Protein AF-A0A7S3I1N8-F1 (afdb_monomer)

Organism: NCBI:txid182087

Sequence (162 aa):
MFWCQPSSWQFSMLEAPKMQLAPILEQFQTMFTGESERQIVDRQGYSDQLRLREGSFDASVLPANGVTELERLSYVIYQIERQCQIVPVGSWRKNTLGYVQPNEAFRGLRRNQLCSLDSYMHLRPCEQKDKIDLCAREEDVFCHDFLDNAALQKPEQAWTVQ

Mean predicted aligned error: 5.35 Å

Structure (mmCIF, N/CA/C/O backbone):
data_AF-A0A7S3I1N8-F1
#
_entry.id   AF-A0A7S3I1N8-F1
#
loop_
_atom_site.group_PDB
_atom_site.id
_atom_site.type_symbol
_atom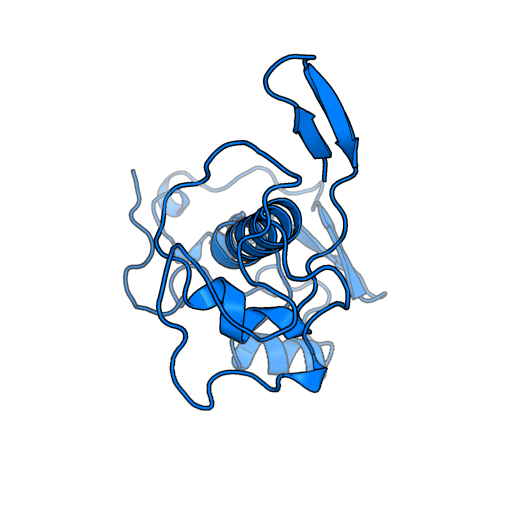_site.label_atom_id
_atom_site.label_alt_id
_atom_site.label_comp_id
_atom_site.label_asym_id
_atom_site.label_entity_id
_atom_site.label_seq_id
_atom_site.pdbx_PDB_ins_code
_atom_site.Cartn_x
_atom_site.Cartn_y
_atom_site.Cartn_z
_atom_site.occupancy
_atom_site.B_iso_or_equiv
_atom_site.auth_seq_id
_atom_site.auth_comp_id
_atom_site.auth_asym_id
_atom_site.auth_atom_id
_atom_site.pdbx_PDB_model_num
ATOM 1 N N . MET A 1 1 ? 5.787 9.242 8.412 1.00 79.38 1 MET A N 1
ATOM 2 C CA . MET A 1 1 ? 4.467 9.696 7.926 1.00 79.38 1 MET A CA 1
ATOM 3 C C . MET A 1 1 ? 3.805 10.546 9.004 1.00 79.38 1 MET A C 1
ATOM 5 O O . MET A 1 1 ? 4.144 10.370 10.169 1.00 79.38 1 MET A O 1
ATOM 9 N N . PHE A 1 2 ? 2.925 11.480 8.642 1.00 87.88 2 PHE A N 1
ATOM 10 C CA . PHE A 1 2 ? 2.237 12.363 9.590 1.00 87.88 2 PHE A CA 1
ATOM 11 C C . PHE A 1 2 ? 0.726 12.202 9.464 1.00 87.88 2 PHE A C 1
ATOM 13 O O . PHE A 1 2 ? 0.228 11.878 8.388 1.00 87.88 2 PHE A O 1
ATOM 20 N N . TRP A 1 3 ? 0.014 12.467 10.550 1.00 89.69 3 TRP A N 1
ATOM 21 C CA . TRP A 1 3 ? -1.434 12.632 10.558 1.00 89.69 3 TRP A CA 1
ATOM 22 C C . TRP A 1 3 ? -1.784 13.984 11.184 1.00 89.69 3 TRP A C 1
ATOM 24 O O . TRP A 1 3 ? -0.939 14.627 11.815 1.00 89.69 3 TRP A O 1
ATOM 34 N N . CYS A 1 4 ? -3.008 14.447 10.956 1.00 89.38 4 CYS A N 1
ATOM 35 C CA . CYS A 1 4 ? -3.451 15.778 11.347 1.00 89.38 4 CYS A CA 1
ATOM 36 C C . CYS A 1 4 ? -4.770 15.690 12.113 1.00 89.38 4 CYS A C 1
ATOM 38 O O . CYS A 1 4 ? -5.669 14.948 11.717 1.00 89.38 4 CYS A O 1
ATOM 40 N N . GLN A 1 5 ? -4.885 16.457 13.194 1.00 86.25 5 GLN A N 1
ATOM 41 C CA . GLN A 1 5 ? -6.142 16.603 13.918 1.00 86.25 5 GLN A CA 1
ATOM 42 C C . GLN A 1 5 ? -7.094 17.548 13.160 1.00 86.25 5 GLN A C 1
ATOM 44 O O . GLN A 1 5 ? -6.694 18.675 12.850 1.00 86.25 5 GLN A O 1
ATOM 49 N N . PRO A 1 6 ? -8.361 17.155 12.910 1.00 82.81 6 PRO A N 1
ATOM 50 C CA . PRO A 1 6 ? -9.281 17.937 12.077 1.00 82.81 6 PRO A CA 1
ATOM 51 C C . PRO A 1 6 ? -9.572 19.352 12.598 1.00 82.81 6 PRO A C 1
ATOM 53 O O . PRO A 1 6 ? -9.823 20.262 11.815 1.00 82.81 6 PRO A O 1
ATOM 56 N N . SER A 1 7 ? -9.569 19.541 13.919 1.00 82.88 7 SER A N 1
ATOM 57 C CA . SER A 1 7 ? -9.967 20.795 14.567 1.00 82.88 7 SER A CA 1
ATOM 58 C C . SER A 1 7 ? -8.809 21.771 14.777 1.00 82.88 7 SER A C 1
ATOM 60 O O . SER A 1 7 ? -8.996 22.980 14.660 1.00 82.88 7 SER A O 1
ATOM 62 N N . SER A 1 8 ? -7.618 21.264 15.095 1.00 85.81 8 SER A N 1
ATOM 63 C CA . SER A 1 8 ? -6.457 22.076 15.474 1.00 85.81 8 SER A CA 1
ATOM 64 C C . SER A 1 8 ? -5.453 22.268 14.338 1.00 85.81 8 SER A C 1
ATOM 66 O O . SER A 1 8 ? -4.567 23.111 14.459 1.00 85.81 8 SER A O 1
ATOM 68 N N . TRP A 1 9 ? -5.558 21.482 13.257 1.00 85.94 9 TRP A N 1
ATOM 69 C CA . TRP A 1 9 ? -4.534 21.369 12.210 1.00 85.94 9 TRP A CA 1
ATOM 70 C C . TRP A 1 9 ? -3.149 21.002 12.757 1.00 85.94 9 TRP A C 1
ATOM 72 O O . TRP A 1 9 ? -2.121 21.230 12.116 1.00 85.94 9 TRP A O 1
ATOM 82 N N . GLN A 1 10 ? -3.105 20.429 13.960 1.00 89.94 10 GLN A N 1
ATOM 83 C CA . GLN A 1 10 ? -1.867 20.004 14.576 1.00 89.94 10 GLN A CA 1
ATOM 84 C C . GLN A 1 10 ? -1.410 18.703 13.927 1.00 89.94 10 GLN A C 1
ATOM 86 O O . GLN A 1 10 ? -2.137 17.707 13.896 1.00 89.94 10 GLN A O 1
ATOM 91 N N . PHE A 1 11 ? -0.184 18.721 13.415 1.00 92.06 11 PHE A N 1
ATOM 92 C CA . PHE A 1 11 ? 0.449 17.553 12.824 1.00 92.06 11 PHE A CA 1
ATOM 93 C C . PHE A 1 11 ? 1.175 16.758 13.897 1.00 92.06 11 PHE A C 1
ATOM 95 O O . PHE A 1 11 ? 1.903 17.311 14.720 1.00 92.06 11 PHE A O 1
ATOM 102 N N . SER A 1 12 ? 0.984 15.448 13.859 1.00 92.62 12 SER A N 1
ATOM 103 C CA . SER A 1 12 ? 1.675 14.499 14.720 1.00 92.62 12 SER A CA 1
ATOM 104 C C . SER A 1 12 ? 2.270 13.382 13.878 1.00 92.62 12 SER A C 1
ATOM 106 O O . SER A 1 12 ? 1.791 13.072 12.784 1.00 92.62 12 SER A O 1
ATOM 108 N N . MET A 1 13 ? 3.356 12.792 14.370 1.00 93.19 13 MET A N 1
ATOM 109 C CA . MET A 1 13 ? 3.961 11.644 13.709 1.00 93.19 13 MET A CA 1
ATOM 110 C C . MET A 1 13 ? 3.003 10.454 13.792 1.00 93.19 13 MET A C 1
ATOM 112 O O . MET A 1 13 ? 2.421 10.186 14.842 1.00 93.19 13 MET A O 1
ATOM 116 N N . LEU A 1 14 ? 2.829 9.760 12.671 1.00 93.12 14 LEU A N 1
ATOM 117 C CA . LEU A 1 14 ? 2.096 8.505 12.624 1.00 93.12 14 LEU A CA 1
ATOM 118 C C . LEU A 1 14 ? 3.068 7.364 12.918 1.00 93.12 14 LEU A C 1
ATOM 120 O O . LEU A 1 14 ? 4.101 7.242 12.253 1.00 93.12 14 LEU A O 1
ATOM 124 N N . GLU A 1 15 ? 2.742 6.554 13.919 1.00 93.00 15 GLU A N 1
ATOM 125 C CA . GLU A 1 15 ? 3.526 5.371 14.265 1.00 93.00 15 GLU A CA 1
ATOM 126 C C . GLU A 1 15 ? 3.436 4.304 13.171 1.00 93.00 15 GLU A C 1
ATOM 128 O O . GLU A 1 15 ? 2.479 4.261 12.393 1.00 93.00 15 GLU A O 1
ATOM 133 N N . ALA A 1 16 ? 4.440 3.429 13.121 1.00 93.31 16 ALA A N 1
ATOM 134 C CA . ALA A 1 16 ? 4.448 2.295 12.207 1.00 93.31 16 ALA A CA 1
ATOM 135 C C . ALA A 1 16 ? 3.258 1.351 12.481 1.00 93.31 16 ALA A C 1
ATOM 137 O O . ALA A 1 16 ? 2.838 1.201 13.634 1.00 93.31 16 ALA A O 1
ATOM 138 N N . PRO A 1 17 ? 2.721 0.686 11.445 1.00 95.12 17 PRO A N 1
ATOM 139 C CA . PRO A 1 17 ? 1.565 -0.185 11.593 1.00 95.12 17 PRO A CA 1
ATOM 140 C C . PRO A 1 17 ? 1.903 -1.398 12.462 1.00 95.12 17 PRO A C 1
ATOM 142 O O . PRO A 1 17 ? 2.903 -2.092 12.260 1.00 95.12 17 PRO A O 1
ATOM 145 N N . LYS A 1 18 ? 1.022 -1.706 13.414 1.00 94.38 18 LYS A N 1
ATOM 146 C CA . LYS A 1 18 ? 1.125 -2.912 14.241 1.00 94.38 18 LYS A CA 1
ATOM 147 C C . LYS A 1 18 ? 0.617 -4.111 13.443 1.00 94.38 18 LYS A C 1
ATOM 149 O O . LYS A 1 18 ? -0.554 -4.463 13.528 1.00 94.38 18 LYS A O 1
ATOM 154 N N . MET A 1 19 ? 1.500 -4.751 12.676 1.00 94.19 19 MET A N 1
ATOM 155 C CA . MET A 1 19 ? 1.139 -5.850 11.760 1.00 94.19 19 MET A CA 1
ATOM 156 C C . MET A 1 19 ? 0.467 -7.047 12.444 1.00 94.19 19 MET A C 1
ATOM 158 O O . MET A 1 19 ? -0.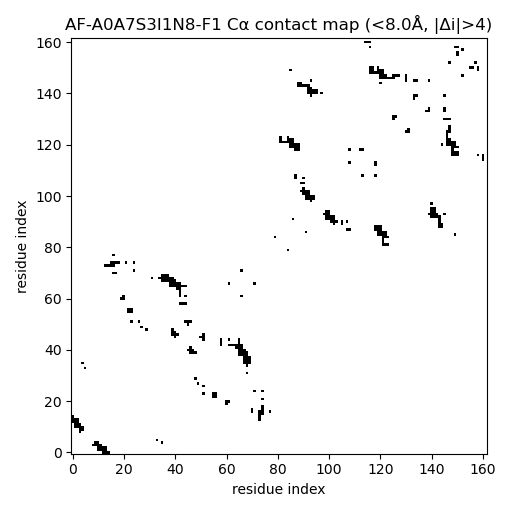322 -7.746 11.820 1.00 94.19 19 MET A O 1
ATOM 162 N N . GLN A 1 20 ? 0.706 -7.247 13.738 1.00 93.31 20 GLN A N 1
ATOM 163 C CA . GLN A 1 20 ? -0.005 -8.230 14.559 1.00 93.31 20 GLN A CA 1
ATOM 164 C C . GLN A 1 20 ? -1.532 -8.012 14.598 1.00 93.31 20 GLN A C 1
ATOM 166 O O . GLN A 1 20 ? -2.288 -8.967 14.735 1.00 93.31 20 GLN A O 1
ATOM 171 N N . LEU A 1 21 ? -1.995 -6.771 14.414 1.00 94.00 21 LEU A N 1
ATOM 172 C CA . LEU A 1 21 ? -3.414 -6.416 14.350 1.00 94.00 21 LEU A CA 1
ATOM 173 C C . LEU A 1 21 ? -4.002 -6.544 12.937 1.00 94.00 21 LEU A C 1
ATOM 175 O O . LEU A 1 21 ? -5.206 -6.360 12.776 1.00 94.00 21 LEU A O 1
ATOM 179 N N . ALA A 1 22 ? -3.201 -6.875 11.916 1.00 94.62 22 ALA A N 1
ATOM 180 C CA . ALA A 1 22 ? -3.668 -6.980 10.532 1.00 94.62 22 ALA A CA 1
ATOM 181 C C . ALA A 1 22 ? -4.922 -7.863 10.363 1.00 94.62 22 ALA A C 1
ATOM 183 O O . ALA A 1 22 ? -5.864 -7.391 9.728 1.00 94.62 22 ALA A O 1
ATOM 184 N N . PRO A 1 23 ? -5.037 -9.055 10.995 1.00 93.31 23 PRO A N 1
ATOM 185 C CA . PRO A 1 23 ? -6.228 -9.894 10.840 1.00 93.31 23 PRO A CA 1
ATOM 186 C C . PRO A 1 23 ? -7.518 -9.224 11.323 1.00 93.31 23 PRO A C 1
ATOM 188 O O . 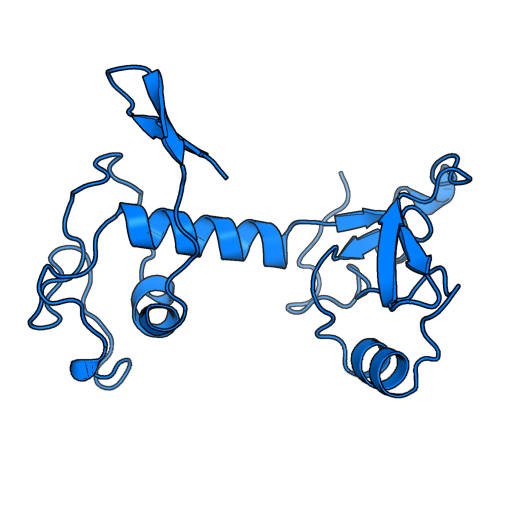PRO A 1 23 ? -8.597 -9.505 10.808 1.00 93.31 23 PRO A O 1
ATOM 191 N N . ILE A 1 24 ? -7.416 -8.330 12.309 1.00 93.06 24 ILE A N 1
ATOM 192 C CA . ILE A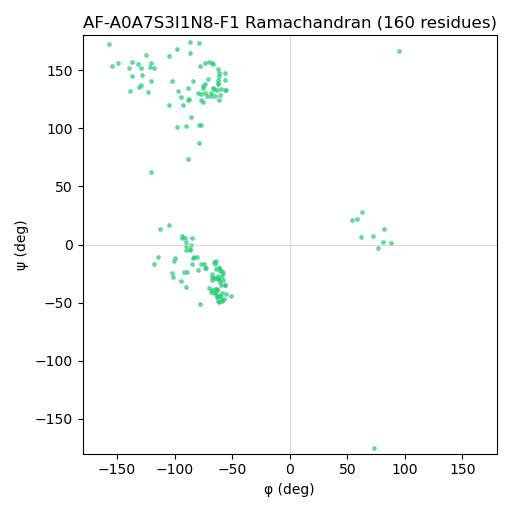 1 24 ? -8.534 -7.537 12.825 1.00 93.06 24 ILE A CA 1
ATOM 193 C C . ILE A 1 24 ? -8.824 -6.384 11.861 1.00 93.06 24 ILE A C 1
ATOM 195 O O . ILE A 1 24 ? -9.959 -6.201 11.426 1.00 93.06 24 ILE A O 1
ATOM 199 N N . LEU A 1 25 ? -7.790 -5.618 11.505 1.00 94.81 25 LEU A N 1
ATOM 200 C CA . LEU A 1 25 ? -7.910 -4.382 10.728 1.00 94.81 25 LEU A CA 1
ATOM 201 C C . LEU A 1 25 ? -8.364 -4.623 9.278 1.00 94.81 25 LEU A C 1
ATOM 203 O O . LEU A 1 25 ? -9.093 -3.799 8.734 1.00 94.81 25 LEU A O 1
ATOM 207 N N . GLU A 1 26 ? -8.029 -5.767 8.678 1.00 94.31 26 GLU A N 1
ATOM 208 C CA . GLU A 1 26 ? -8.491 -6.175 7.338 1.00 94.31 26 GLU A CA 1
ATOM 209 C C . GLU A 1 26 ? -10.008 -6.395 7.255 1.00 94.31 26 GLU A C 1
ATOM 211 O O . GLU A 1 26 ? -10.592 -6.339 6.173 1.00 94.31 26 GLU A O 1
ATOM 216 N N . GLN A 1 27 ? -10.670 -6.625 8.392 1.00 93.31 27 GLN A N 1
ATOM 217 C CA . GLN A 1 27 ? -12.119 -6.827 8.447 1.00 93.31 27 GLN A CA 1
ATOM 218 C C . GLN A 1 27 ? -12.900 -5.504 8.491 1.00 93.31 27 GLN A C 1
ATOM 220 O O . GLN A 1 27 ? -14.117 -5.505 8.297 1.00 93.31 27 GLN A O 1
ATOM 225 N N . PHE A 1 28 ? -12.230 -4.369 8.718 1.00 93.62 28 PHE A N 1
ATOM 226 C CA . PHE A 1 28 ? -12.880 -3.063 8.807 1.00 93.62 28 PHE A CA 1
ATOM 227 C C . PHE A 1 28 ? -13.209 -2.484 7.427 1.00 93.62 28 PHE A C 1
ATOM 229 O O . PHE A 1 28 ? -12.365 -1.879 6.769 1.00 93.62 28 PHE A O 1
ATOM 236 N N . GLN A 1 29 ? -14.484 -2.578 7.044 1.00 90.44 29 GLN A N 1
ATOM 237 C CA . GLN A 1 29 ? -15.040 -1.966 5.826 1.00 90.44 29 GLN A CA 1
ATOM 238 C C . GLN A 1 29 ? -15.900 -0.718 6.109 1.00 90.44 29 GLN A C 1
ATOM 240 O O . GLN A 1 29 ? -16.691 -0.292 5.271 1.00 90.44 29 GLN A O 1
ATOM 245 N N . THR A 1 30 ? -15.776 -0.133 7.301 1.00 91.56 30 THR A N 1
ATOM 246 C CA . THR A 1 30 ? -16.514 1.072 7.712 1.00 91.56 30 THR A CA 1
ATOM 247 C C . THR A 1 30 ? -15.789 2.353 7.298 1.00 91.56 30 THR A C 1
ATOM 249 O O . THR A 1 30 ? -14.606 2.332 6.969 1.00 91.56 30 THR A O 1
ATOM 252 N N . MET A 1 31 ? -16.465 3.500 7.327 1.00 93.31 31 MET A N 1
ATOM 253 C CA . MET A 1 31 ? -15.782 4.787 7.148 1.00 93.31 31 MET A CA 1
ATOM 254 C C . MET A 1 31 ? -14.908 5.125 8.366 1.00 93.31 31 MET A C 1
ATOM 256 O O . MET A 1 31 ? -15.146 4.620 9.465 1.00 93.31 31 MET A O 1
ATOM 260 N N . PHE A 1 32 ? -13.896 5.974 8.170 1.00 93.38 32 PHE A N 1
ATOM 261 C CA . PHE A 1 32 ? -13.213 6.634 9.285 1.00 93.38 32 PHE A CA 1
ATOM 262 C C . PHE A 1 32 ? -14.137 7.683 9.903 1.00 93.38 32 PHE A C 1
ATOM 264 O O . PHE A 1 32 ? -14.887 8.357 9.194 1.00 93.38 32 PHE A O 1
ATOM 271 N N . THR A 1 33 ? -14.085 7.806 11.222 1.00 91.75 33 THR A N 1
ATOM 272 C CA . THR A 1 33 ? -14.871 8.770 11.995 1.00 91.75 33 THR A CA 1
ATOM 273 C C . THR A 1 33 ? -14.142 10.100 12.143 1.00 91.75 33 THR A C 1
ATOM 275 O O . THR A 1 33 ? -14.782 11.135 12.309 1.00 91.75 33 THR A O 1
ATOM 278 N N . GLY A 1 34 ? -12.810 10.082 12.026 1.00 90.12 34 GLY A N 1
ATOM 279 C CA . GLY A 1 34 ? -11.947 11.247 12.215 1.00 90.12 34 GLY A CA 1
ATOM 280 C C . GLY A 1 34 ? -11.504 11.457 13.666 1.00 90.12 34 GLY A C 1
ATOM 281 O O . GLY A 1 34 ? -10.764 12.400 13.944 1.00 90.12 34 GLY A O 1
ATOM 282 N N . GLU A 1 35 ? -11.910 10.578 14.584 1.00 91.00 35 GLU A N 1
ATOM 283 C CA . GLU A 1 35 ? -11.517 10.596 15.994 1.00 91.00 35 GLU A CA 1
ATOM 284 C C . GLU A 1 35 ? -10.363 9.612 16.237 1.00 91.00 35 GLU A C 1
ATOM 286 O O . GLU A 1 35 ? -10.571 8.409 16.364 1.00 91.00 35 GLU A O 1
ATOM 291 N N . SER A 1 36 ? -9.125 10.104 16.332 1.00 90.81 36 SER A N 1
ATOM 292 C CA . SER A 1 36 ? -7.926 9.250 16.447 1.00 90.81 36 SER A CA 1
ATOM 293 C C . SER A 1 36 ? -7.918 8.336 17.677 1.00 90.81 36 SER A C 1
ATOM 295 O O . SER A 1 36 ? -7.399 7.223 17.622 1.00 90.81 36 SER A O 1
ATOM 297 N N . GLU A 1 37 ? -8.477 8.809 18.791 1.00 91.38 37 GLU A N 1
ATOM 298 C CA . GLU A 1 37 ? -8.520 8.085 20.068 1.00 91.38 37 GLU A CA 1
ATOM 299 C C . GLU A 1 37 ? -9.721 7.144 20.179 1.00 91.38 37 GLU A C 1
ATOM 301 O O . GLU A 1 37 ? -9.829 6.396 21.152 1.00 91.38 37 GLU A O 1
ATOM 306 N N . ARG A 1 38 ? -10.623 7.152 19.190 1.00 92.25 38 ARG A N 1
ATOM 307 C CA . ARG A 1 38 ? -11.796 6.289 19.212 1.00 92.25 38 ARG A CA 1
ATOM 308 C C . ARG A 1 38 ? -11.363 4.831 19.219 1.00 92.25 38 ARG A C 1
ATOM 310 O O . ARG A 1 38 ? -10.649 4.366 18.330 1.00 92.25 38 ARG A O 1
ATOM 317 N N . GLN A 1 39 ? -11.839 4.103 20.217 1.00 94.56 39 GLN A N 1
ATOM 318 C CA . GLN A 1 39 ? -11.645 2.668 20.328 1.00 94.56 39 GLN A CA 1
ATOM 319 C C . GLN A 1 39 ? -12.574 1.955 19.341 1.00 94.56 39 GLN A C 1
ATOM 321 O O . GLN A 1 39 ? -13.787 2.152 19.373 1.00 94.56 39 GLN A O 1
ATOM 326 N N . ILE A 1 40 ? -11.996 1.153 18.449 1.00 94.69 40 ILE A N 1
ATOM 327 C CA . ILE A 1 40 ? -12.724 0.394 17.423 1.00 94.69 40 ILE A CA 1
ATOM 328 C C . ILE A 1 40 ? -12.871 -1.084 17.787 1.00 94.69 40 ILE A C 1
ATOM 330 O O . ILE A 1 40 ? -13.794 -1.741 17.310 1.00 94.69 40 ILE A O 1
ATOM 334 N N . VAL A 1 41 ? -11.976 -1.605 18.630 1.00 94.25 41 VAL A N 1
ATOM 335 C CA . VAL A 1 41 ? -12.075 -2.936 19.237 1.00 94.25 41 VAL A CA 1
ATOM 336 C C . VAL A 1 41 ? -11.642 -2.822 20.689 1.00 94.25 41 VAL A C 1
ATOM 338 O O . VAL A 1 41 ? -10.606 -2.225 20.991 1.00 94.25 41 VAL A O 1
ATOM 341 N N . ASP A 1 42 ? -12.422 -3.381 21.602 1.00 90.69 42 ASP A N 1
ATOM 342 C CA . ASP A 1 42 ? -12.062 -3.405 23.008 1.00 90.69 42 ASP A CA 1
ATOM 343 C C . ASP A 1 42 ? -11.036 -4.495 23.350 1.00 90.69 42 ASP A C 1
ATOM 345 O O . ASP A 1 42 ? -10.661 -5.332 22.529 1.00 90.69 42 ASP A O 1
ATOM 349 N N . ARG A 1 43 ? -10.550 -4.486 24.592 1.00 86.44 43 ARG A N 1
ATOM 350 C CA . ARG A 1 43 ? -9.600 -5.496 25.089 1.00 86.44 43 ARG A CA 1
ATOM 351 C C . ARG A 1 43 ? -10.205 -6.912 25.169 1.00 86.44 43 ARG A C 1
ATOM 353 O O . ARG A 1 43 ? -9.468 -7.872 25.359 1.00 86.44 43 ARG A O 1
ATOM 360 N N . GLN A 1 44 ? -11.531 -7.040 25.090 1.00 83.75 44 GLN A N 1
ATOM 361 C CA . GLN A 1 44 ? -12.259 -8.308 25.024 1.00 83.75 44 GLN A CA 1
ATOM 362 C C . GLN A 1 44 ? -12.474 -8.778 23.572 1.00 83.75 44 GLN A C 1
ATOM 364 O O . GLN A 1 44 ? -12.976 -9.882 23.365 1.00 83.75 44 GLN A O 1
ATOM 369 N N . GLY A 1 45 ? -12.089 -7.978 22.572 1.00 83.19 45 GLY A N 1
ATOM 370 C CA . GLY A 1 45 ? -12.313 -8.278 21.160 1.00 83.19 45 GLY A CA 1
ATOM 371 C C . GLY A 1 45 ? -13.714 -7.917 20.665 1.00 83.19 45 GLY A C 1
ATOM 372 O O . GLY A 1 45 ? -14.106 -8.349 19.584 1.00 83.19 45 GLY A O 1
ATOM 373 N N . TYR A 1 46 ? -14.485 -7.150 21.431 1.00 87.75 46 TYR A N 1
ATOM 374 C CA . TYR A 1 46 ? -15.773 -6.628 20.997 1.00 87.75 46 TYR A CA 1
ATOM 375 C C . TYR A 1 46 ? -15.589 -5.334 20.199 1.00 87.75 46 TYR A C 1
ATOM 377 O O . TYR A 1 46 ? -14.766 -4.485 20.531 1.00 87.75 46 TYR A O 1
ATOM 385 N N . SER A 1 47 ? -16.385 -5.172 19.145 1.00 90.00 47 SER A N 1
ATOM 386 C CA . SER A 1 47 ? -16.460 -3.950 18.348 1.00 90.00 47 SER A CA 1
ATOM 387 C C . SER A 1 47 ? -17.923 -3.562 18.170 1.00 90.00 47 SER A C 1
ATOM 389 O O . SER A 1 47 ? -18.769 -4.405 17.873 1.00 90.00 47 SER A O 1
ATOM 391 N N . ASP A 1 48 ? -18.218 -2.276 18.344 1.00 86.06 48 ASP A N 1
ATOM 392 C CA . ASP A 1 48 ? -19.523 -1.669 18.068 1.00 86.06 48 ASP A CA 1
ATOM 393 C C . ASP A 1 48 ? -19.797 -1.535 16.561 1.00 86.06 48 ASP A C 1
ATOM 395 O O . ASP A 1 48 ? -20.949 -1.410 16.146 1.00 86.06 48 ASP A O 1
ATOM 399 N N . GLN A 1 49 ? -18.747 -1.566 15.738 1.00 85.0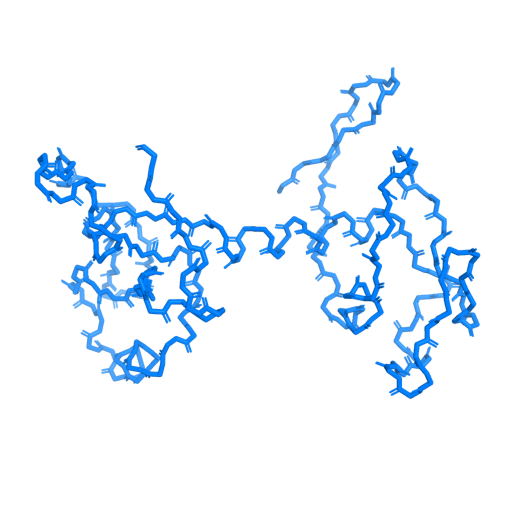0 49 GLN A N 1
ATOM 400 C CA . GLN A 1 49 ? -18.829 -1.321 14.299 1.00 85.00 49 GLN A CA 1
ATOM 401 C C . GLN A 1 49 ? -18.969 -2.597 13.472 1.00 85.00 49 GLN A C 1
ATOM 403 O O . GLN A 1 49 ? -19.574 -2.563 12.398 1.00 85.00 49 GLN A O 1
ATOM 408 N N . LEU A 1 50 ? -18.395 -3.714 13.926 1.00 86.00 50 LEU A N 1
ATOM 409 C CA . LEU A 1 50 ? -18.451 -4.970 13.186 1.00 86.00 50 LEU A CA 1
ATOM 410 C C . LEU A 1 50 ? -18.320 -6.203 14.073 1.00 86.00 50 LEU A C 1
ATOM 412 O O . LEU A 1 50 ? -17.676 -6.200 15.116 1.00 86.00 50 LEU A O 1
ATOM 416 N N . ARG A 1 51 ? -18.885 -7.311 13.601 1.00 86.44 51 ARG A N 1
ATOM 417 C CA . ARG A 1 51 ? -18.672 -8.620 14.213 1.00 86.44 51 ARG A CA 1
ATOM 418 C C . ARG A 1 51 ? -17.404 -9.242 13.638 1.00 86.44 51 ARG A C 1
ATOM 420 O O . ARG A 1 51 ? -17.398 -9.646 12.476 1.00 86.44 51 ARG A O 1
ATOM 427 N N . LEU A 1 52 ? -16.352 -9.329 14.452 1.00 86.38 52 LEU A N 1
ATOM 428 C CA . LEU A 1 52 ? -15.118 -10.013 14.067 1.00 86.38 52 LEU A CA 1
ATOM 429 C C . LEU A 1 52 ? -15.401 -11.497 13.813 1.00 86.38 52 LEU A C 1
ATOM 431 O O . LEU A 1 52 ? -16.175 -12.134 14.534 1.00 86.38 52 LEU A O 1
ATOM 435 N N . ARG A 1 53 ? -14.784 -12.050 12.767 1.00 87.50 53 ARG A N 1
ATOM 436 C CA . ARG A 1 53 ? -14.907 -13.473 12.437 1.00 87.50 53 ARG A CA 1
ATOM 437 C C . ARG A 1 53 ? -14.317 -14.319 13.565 1.00 87.50 53 ARG A C 1
ATOM 439 O O . ARG A 1 53 ? -13.205 -14.060 14.026 1.00 87.50 53 ARG A O 1
ATOM 446 N N . GLU A 1 54 ? -15.040 -15.345 13.998 1.00 82.75 54 GLU A N 1
ATOM 447 C CA . GLU A 1 54 ? -14.558 -16.259 15.038 1.00 82.75 54 GLU A CA 1
ATOM 448 C C . GLU A 1 54 ? -13.256 -16.945 14.591 1.00 82.75 54 GLU A C 1
ATOM 450 O O . GLU A 1 54 ? -13.132 -17.380 13.447 1.00 82.75 54 GLU A O 1
ATOM 455 N N . GLY A 1 55 ? -12.258 -16.982 15.480 1.00 83.94 55 GLY A N 1
ATOM 456 C CA . GLY A 1 55 ? -10.933 -17.544 15.192 1.00 83.94 55 GLY A CA 1
ATOM 457 C C . GLY A 1 55 ? -10.045 -16.705 14.263 1.00 83.94 55 GLY A C 1
ATOM 458 O O . GLY A 1 55 ? -8.979 -17.174 13.876 1.00 83.94 55 GLY A O 1
ATOM 459 N N . SER A 1 56 ? -10.449 -15.483 13.893 1.00 84.19 56 SER A N 1
ATOM 460 C CA . SER A 1 56 ? -9.657 -14.630 12.989 1.00 84.19 56 SER A CA 1
ATOM 461 C C . SER A 1 56 ? -8.456 -13.947 13.642 1.00 84.19 56 SER A C 1
ATOM 463 O O . SER A 1 56 ? -7.567 -13.489 12.930 1.00 84.19 56 SER A O 1
ATOM 465 N N . PHE A 1 57 ? -8.405 -13.877 14.970 1.00 85.44 57 PHE A N 1
ATOM 466 C CA . PHE A 1 57 ? -7.293 -13.289 15.711 1.00 85.44 57 PHE A CA 1
ATOM 467 C C . PHE A 1 57 ? -7.119 -13.986 17.063 1.00 85.44 57 PHE A C 1
ATOM 469 O O . PHE A 1 57 ? -8.065 -14.561 17.605 1.00 85.44 57 PHE A O 1
ATOM 476 N N . ASP A 1 58 ? -5.907 -13.914 17.609 1.00 85.44 58 ASP A N 1
ATOM 477 C CA . ASP A 1 58 ? -5.629 -14.312 18.986 1.00 85.44 58 ASP A CA 1
ATOM 478 C C . ASP A 1 58 ? -5.870 -13.113 19.914 1.00 85.44 58 ASP A C 1
ATOM 480 O O . ASP A 1 58 ? -5.299 -12.038 19.723 1.00 85.44 58 ASP A O 1
ATOM 484 N N . ALA A 1 59 ? -6.719 -13.295 20.929 1.00 83.50 59 ALA A N 1
ATOM 485 C CA . ALA A 1 59 ? -7.019 -12.266 21.920 1.00 83.50 59 ALA A CA 1
ATOM 486 C C . ALA A 1 59 ? -5.766 -11.794 22.682 1.00 83.50 59 ALA A C 1
ATOM 488 O O . ALA A 1 59 ? -5.752 -10.667 23.172 1.00 83.50 59 ALA A O 1
ATOM 489 N N . SER A 1 60 ? -4.700 -12.606 22.738 1.00 85.06 60 SER A N 1
ATOM 490 C CA . SER A 1 60 ? -3.408 -12.221 23.327 1.00 85.06 60 SER A CA 1
ATOM 491 C C . SER A 1 60 ? -2.734 -11.040 22.614 1.00 85.06 60 SER A C 1
ATOM 493 O O . SER A 1 60 ? -1.893 -10.357 23.197 1.00 85.06 60 SER A O 1
ATOM 495 N N . VAL A 1 61 ? -3.121 -10.778 21.362 1.00 87.25 61 VAL A N 1
ATOM 496 C CA . VAL A 1 61 ? -2.550 -9.728 20.512 1.00 87.25 61 VAL A CA 1
ATOM 497 C C . VAL A 1 61 ? -3.202 -8.363 20.763 1.00 87.25 61 VAL A C 1
ATOM 499 O O . VAL A 1 61 ? -2.647 -7.327 20.382 1.00 87.25 61 VAL A O 1
ATOM 502 N N . LEU A 1 62 ? -4.369 -8.334 21.415 1.00 89.00 62 LEU A N 1
ATOM 503 C CA . LEU A 1 62 ? -5.082 -7.095 21.701 1.00 89.00 62 LEU A CA 1
ATOM 504 C C . LEU A 1 62 ? -4.320 -6.246 22.733 1.00 89.00 62 LEU A C 1
ATOM 506 O O . LEU A 1 62 ? -3.959 -6.744 23.803 1.00 89.00 62 LEU A O 1
ATOM 510 N N . PRO A 1 63 ? -4.107 -4.944 22.468 1.00 89.44 63 PRO A N 1
ATOM 511 C CA . PRO A 1 63 ? -3.547 -4.042 23.461 1.00 89.44 63 PRO A CA 1
ATOM 512 C C . PRO A 1 63 ? -4.465 -3.933 24.685 1.00 89.44 63 PRO A C 1
ATOM 514 O O . PRO A 1 63 ? -5.689 -3.997 24.571 1.00 89.44 63 PRO A O 1
ATOM 517 N N . ALA A 1 64 ? -3.888 -3.664 25.859 1.00 87.44 64 ALA A N 1
ATOM 518 C CA . ALA A 1 64 ? -4.657 -3.494 27.098 1.00 87.44 64 ALA A CA 1
ATOM 519 C C . ALA A 1 64 ? -5.716 -2.374 27.010 1.00 87.44 64 ALA A C 1
ATOM 521 O O . ALA A 1 64 ? -6.773 -2.472 27.636 1.00 87.44 64 ALA A O 1
ATOM 522 N N . ASN A 1 65 ? -5.443 -1.345 26.202 1.00 88.38 65 ASN A N 1
ATOM 523 C CA . ASN A 1 65 ? -6.332 -0.205 25.963 1.00 88.38 65 ASN A CA 1
ATOM 524 C C . ASN A 1 65 ? -7.276 -0.423 24.762 1.00 88.38 65 ASN A C 1
ATOM 526 O O . ASN A 1 65 ? -8.005 0.488 24.385 1.00 88.38 65 ASN A O 1
ATOM 530 N N . GLY A 1 66 ? -7.272 -1.620 24.168 1.00 92.38 66 GLY A N 1
ATOM 531 C CA . GLY A 1 66 ? -7.949 -1.928 22.913 1.00 92.38 66 GLY A CA 1
ATOM 532 C C . GLY A 1 66 ? -7.264 -1.339 21.684 1.00 92.38 66 GLY A C 1
ATOM 533 O O . GLY A 1 66 ? -6.173 -0.776 21.768 1.00 92.38 66 GLY A O 1
ATOM 534 N N . VAL A 1 67 ? -7.921 -1.518 20.541 1.00 94.38 67 VAL A N 1
ATOM 535 C CA . VAL A 1 67 ? -7.460 -1.047 19.234 1.00 94.38 67 VAL A CA 1
ATOM 536 C C . VAL A 1 67 ? -8.125 0.284 18.913 1.00 94.38 67 VAL A C 1
ATOM 538 O O . VAL A 1 67 ? -9.347 0.402 19.043 1.00 94.38 67 VAL A O 1
ATOM 541 N N . THR A 1 68 ? -7.350 1.271 18.474 1.00 94.94 68 THR A N 1
ATOM 542 C CA . THR A 1 68 ? -7.855 2.615 18.153 1.00 94.94 68 THR A CA 1
ATOM 543 C C . THR A 1 68 ? -7.954 2.874 16.654 1.00 94.94 68 THR A C 1
ATOM 545 O O . THR A 1 68 ? -7.342 2.202 15.819 1.00 94.94 68 THR A O 1
ATOM 548 N N . GLU A 1 69 ? -8.722 3.898 16.289 1.00 94.31 69 GLU A N 1
ATOM 549 C CA . GLU A 1 69 ? -8.833 4.352 14.907 1.00 94.31 69 GLU A CA 1
ATOM 550 C C . GLU A 1 69 ? -7.488 4.842 14.342 1.00 94.31 69 GLU A C 1
ATOM 552 O O . GLU A 1 69 ? -7.221 4.667 13.152 1.00 94.31 69 GLU A O 1
ATOM 557 N N . LEU A 1 70 ? -6.596 5.375 15.185 1.00 94.38 70 LEU A N 1
ATOM 558 C CA . LEU A 1 70 ? -5.244 5.754 14.771 1.00 94.38 70 LEU A CA 1
ATOM 559 C C . LEU A 1 70 ? -4.408 4.548 14.305 1.00 94.38 70 LEU A C 1
ATOM 561 O O . LEU A 1 70 ? -3.681 4.642 13.314 1.00 94.38 70 LEU A O 1
ATOM 565 N N . GLU A 1 71 ? -4.527 3.399 14.975 1.00 95.31 71 GLU A N 1
ATOM 566 C CA . GLU A 1 71 ? -3.835 2.166 14.568 1.00 95.31 71 GLU A CA 1
ATOM 567 C C . GLU A 1 71 ? -4.380 1.640 13.240 1.00 95.31 71 GLU A C 1
ATOM 569 O O . GLU A 1 71 ? -3.615 1.222 12.365 1.00 95.31 71 GLU A O 1
ATOM 574 N N . ARG A 1 72 ? -5.701 1.736 13.054 1.00 95.56 72 ARG A N 1
ATOM 575 C CA . ARG A 1 72 ? -6.349 1.441 11.775 1.00 95.56 72 ARG A CA 1
ATOM 576 C C . ARG A 1 72 ? -5.852 2.363 10.667 1.00 95.56 72 ARG A C 1
ATOM 578 O O . ARG A 1 72 ? -5.561 1.878 9.578 1.00 95.56 72 ARG A O 1
ATOM 585 N N . LEU A 1 73 ? -5.733 3.664 10.932 1.00 95.81 73 LEU A N 1
ATOM 586 C CA . LEU A 1 73 ? -5.226 4.634 9.963 1.00 95.81 73 LEU A CA 1
ATOM 587 C C . LEU A 1 73 ? -3.804 4.275 9.519 1.00 95.81 73 LEU A C 1
ATOM 589 O O . LEU A 1 73 ? -3.542 4.204 8.321 1.00 95.81 73 LEU A O 1
ATOM 593 N N . SER A 1 74 ? -2.912 3.989 10.472 1.00 96.38 74 SER A N 1
ATOM 594 C CA . SER A 1 74 ? -1.538 3.561 10.178 1.00 96.38 74 SER A CA 1
ATOM 595 C C . SER A 1 74 ? -1.496 2.312 9.295 1.00 96.38 74 SER A C 1
ATOM 597 O O . SER A 1 74 ? -0.808 2.292 8.273 1.00 96.38 74 SER A O 1
ATOM 599 N N . TYR A 1 75 ? -2.295 1.295 9.626 1.00 96.69 75 TYR A N 1
ATOM 600 C CA . TYR A 1 75 ? -2.382 0.071 8.831 1.00 96.69 75 TYR A CA 1
ATOM 601 C C . TYR A 1 75 ? -2.929 0.309 7.418 1.00 96.69 75 TYR A C 1
ATOM 603 O O . TYR A 1 75 ? -2.363 -0.190 6.446 1.00 96.69 75 TYR A O 1
ATOM 611 N N . VAL A 1 76 ? -4.006 1.087 7.282 1.00 96.06 76 VAL A N 1
ATOM 612 C CA . VAL A 1 76 ? -4.609 1.382 5.974 1.00 96.06 76 VAL A CA 1
ATOM 613 C C . VAL A 1 76 ? -3.633 2.145 5.092 1.00 96.06 76 VAL A C 1
ATOM 615 O O . VAL A 1 76 ? -3.480 1.796 3.923 1.00 96.06 76 VAL A O 1
ATOM 618 N N . ILE A 1 77 ? -2.935 3.147 5.631 1.00 95.00 77 ILE A N 1
ATOM 619 C CA . ILE A 1 77 ? -1.968 3.882 4.822 1.00 95.00 77 ILE A CA 1
ATOM 620 C C . ILE A 1 77 ? -0.798 2.982 4.418 1.00 95.00 77 ILE A C 1
ATOM 622 O O . ILE A 1 77 ? -0.414 2.995 3.253 1.00 95.00 77 ILE A O 1
ATOM 626 N N . TYR A 1 78 ? -0.295 2.143 5.325 1.00 94.94 78 TYR A N 1
ATOM 627 C CA . TYR A 1 78 ? 0.718 1.151 4.973 1.00 94.94 78 TYR A CA 1
ATOM 628 C C . TYR A 1 78 ? 0.271 0.240 3.820 1.00 94.94 78 TYR A C 1
ATOM 630 O O . TYR A 1 78 ? 1.051 -0.017 2.905 1.00 94.94 78 TYR A O 1
ATOM 638 N N . GLN A 1 79 ? -0.986 -0.221 3.822 1.00 94.62 79 GLN A N 1
ATOM 639 C CA . GLN A 1 79 ? -1.523 -1.012 2.711 1.00 94.62 79 GLN A CA 1
ATOM 640 C C . GLN A 1 79 ? -1.586 -0.205 1.413 1.00 94.62 79 GLN A C 1
ATOM 642 O O . GLN A 1 79 ? -1.203 -0.723 0.369 1.00 94.62 79 GLN A O 1
ATOM 647 N N . ILE A 1 80 ? -2.002 1.063 1.467 1.00 94.56 80 ILE A N 1
ATOM 648 C CA . ILE A 1 80 ? -2.028 1.942 0.290 1.00 94.56 80 ILE A CA 1
ATOM 649 C C . ILE A 1 80 ? -0.617 2.145 -0.265 1.00 94.56 80 ILE A C 1
ATOM 651 O O . ILE A 1 80 ? -0.411 1.978 -1.462 1.00 94.56 80 ILE A O 1
ATOM 655 N N . GLU A 1 81 ? 0.368 2.466 0.574 1.00 93.06 81 GLU A N 1
ATOM 656 C CA . GLU A 1 81 ? 1.759 2.616 0.133 1.00 93.06 81 GLU A CA 1
ATOM 657 C C . GLU A 1 81 ? 2.267 1.313 -0.491 1.00 93.06 81 GLU A C 1
ATOM 659 O O . GLU A 1 81 ? 2.759 1.302 -1.618 1.00 93.06 81 GLU A O 1
ATOM 664 N N . ARG A 1 82 ? 2.048 0.183 0.185 1.00 92.06 82 ARG A N 1
ATOM 665 C CA . ARG A 1 82 ? 2.477 -1.129 -0.301 1.00 92.06 82 ARG A CA 1
ATOM 666 C C . ARG A 1 82 ? 1.753 -1.575 -1.575 1.00 92.06 82 ARG A C 1
ATOM 668 O O . ARG A 1 82 ? 2.325 -2.357 -2.321 1.00 92.06 82 ARG A O 1
ATOM 675 N N . GLN A 1 83 ? 0.517 -1.164 -1.838 1.00 91.75 83 GLN A N 1
ATOM 676 C CA . GLN A 1 83 ? -0.249 -1.657 -2.994 1.00 91.75 83 GLN A CA 1
ATOM 677 C C . GLN A 1 83 ? -0.281 -0.674 -4.164 1.00 91.75 83 GLN A C 1
ATOM 679 O O . GLN A 1 83 ? -0.371 -1.103 -5.310 1.00 91.75 83 GLN A O 1
ATOM 684 N N . CYS A 1 84 ? -0.180 0.627 -3.900 1.00 93.25 84 CYS A N 1
ATOM 685 C CA . CYS A 1 84 ? -0.425 1.670 -4.895 1.00 93.25 84 CYS A CA 1
ATOM 686 C C . CYS A 1 84 ? 0.822 2.483 -5.256 1.00 93.25 84 CYS A C 1
ATOM 688 O O . CYS A 1 84 ? 0.786 3.257 -6.212 1.00 93.25 84 CYS A O 1
ATOM 690 N N . GLN A 1 85 ? 1.929 2.346 -4.520 1.00 94.88 85 GLN A N 1
ATOM 691 C CA . GLN A 1 85 ? 3.145 3.085 -4.838 1.00 94.88 85 GLN A CA 1
ATOM 692 C C . GLN A 1 85 ? 3.870 2.447 -6.027 1.00 94.88 85 GLN A C 1
ATOM 694 O O . GLN A 1 85 ? 4.561 1.436 -5.885 1.00 94.88 85 GLN A O 1
ATOM 699 N N . ILE A 1 86 ? 3.727 3.064 -7.200 1.00 95.19 86 ILE A N 1
ATOM 700 C CA . ILE A 1 86 ? 4.379 2.640 -8.441 1.00 95.19 86 ILE A CA 1
ATOM 701 C C . ILE A 1 86 ? 5.328 3.708 -8.982 1.00 95.19 86 ILE A C 1
ATOM 703 O O . ILE A 1 86 ? 5.147 4.908 -8.769 1.00 95.19 86 ILE A O 1
ATOM 707 N N . VAL A 1 87 ? 6.347 3.262 -9.706 1.00 95.94 87 VAL A N 1
ATOM 708 C CA . VAL A 1 87 ? 7.381 4.099 -10.315 1.00 95.94 87 VAL A CA 1
ATOM 709 C C . VAL A 1 87 ? 7.720 3.585 -11.714 1.00 95.94 87 VAL A C 1
ATOM 711 O O . VAL A 1 87 ? 7.594 2.389 -11.967 1.00 95.94 87 VAL A O 1
ATOM 714 N N . PRO A 1 88 ? 8.175 4.439 -12.644 1.00 96.38 88 PRO A N 1
ATOM 715 C CA . PRO A 1 88 ? 8.609 3.975 -13.956 1.00 96.38 88 PRO A CA 1
ATOM 716 C C . PRO A 1 88 ? 9.796 3.006 -13.887 1.00 96.38 88 PRO A C 1
ATOM 718 O O . PRO A 1 88 ? 10.721 3.209 -13.093 1.00 96.38 88 PRO A O 1
ATOM 721 N N . VAL A 1 89 ? 9.834 2.016 -14.777 1.00 96.00 89 VAL A N 1
ATOM 722 C CA . VAL A 1 89 ? 10.999 1.135 -14.954 1.00 96.00 89 VAL A CA 1
ATOM 723 C C . VAL A 1 89 ? 12.255 1.971 -15.232 1.00 96.00 89 VAL A C 1
ATOM 725 O O . VAL A 1 89 ? 12.237 2.912 -16.029 1.00 96.00 89 VAL A O 1
ATOM 728 N N . GLY A 1 90 ? 13.354 1.659 -14.538 1.00 94.50 90 GLY A N 1
ATOM 729 C CA . GLY A 1 90 ? 14.630 2.376 -14.648 1.00 94.50 90 GLY A CA 1
ATOM 730 C C . GLY A 1 90 ? 14.712 3.736 -13.938 1.00 94.50 90 GLY A C 1
ATOM 731 O O . GLY A 1 90 ? 15.790 4.335 -13.936 1.00 94.50 90 GLY A O 1
ATOM 732 N N . SER A 1 91 ? 13.631 4.225 -13.315 1.00 96.19 91 SER A N 1
ATOM 733 C CA . SER A 1 91 ? 13.657 5.460 -12.504 1.00 96.19 91 SER A CA 1
ATOM 734 C C . SER A 1 91 ? 14.350 5.290 -11.148 1.00 96.19 91 SER A C 1
ATOM 736 O O . SER A 1 91 ? 14.837 6.263 -10.573 1.00 96.19 91 SER A O 1
ATOM 738 N N . TRP A 1 92 ? 14.467 4.049 -10.680 1.00 96.06 92 TRP A N 1
ATOM 739 C CA . TRP A 1 92 ? 15.221 3.652 -9.495 1.00 96.06 92 TRP A CA 1
ATOM 740 C C . TRP A 1 92 ? 16.306 2.650 -9.877 1.00 96.06 92 TRP A C 1
ATOM 742 O O . TRP A 1 92 ? 16.211 1.969 -10.900 1.00 96.06 92 TRP A O 1
ATOM 752 N N . ARG A 1 93 ? 17.352 2.566 -9.055 1.00 93.69 93 ARG A N 1
ATOM 753 C CA . ARG A 1 93 ? 18.437 1.592 -9.202 1.00 93.69 93 ARG A CA 1
ATOM 754 C C . ARG A 1 93 ? 18.807 0.994 -7.852 1.00 93.69 93 ARG A C 1
ATOM 756 O O . ARG A 1 93 ? 18.818 1.708 -6.847 1.00 93.69 93 ARG A O 1
ATOM 763 N N . LYS A 1 94 ? 19.183 -0.283 -7.856 1.00 93.94 94 LYS A N 1
ATOM 764 C CA . LYS A 1 94 ? 19.815 -0.952 -6.718 1.00 93.94 94 LYS A CA 1
ATOM 765 C C . LYS A 1 94 ? 21.335 -0.891 -6.867 1.00 93.94 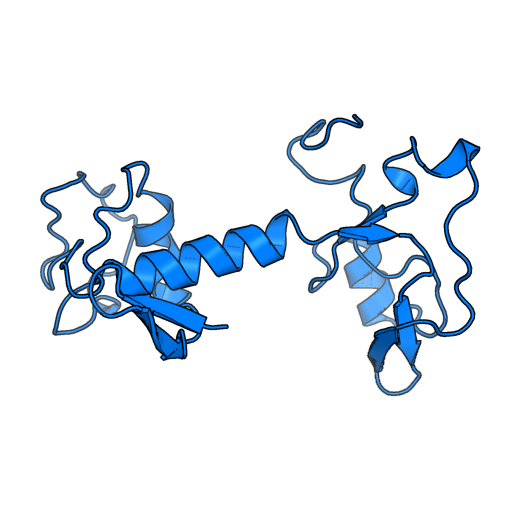94 LYS A C 1
ATOM 767 O O . LYS A 1 94 ? 21.867 -1.223 -7.929 1.00 93.94 94 LYS A O 1
ATOM 772 N N . ASN A 1 95 ? 22.031 -0.397 -5.844 1.00 89.88 95 ASN A N 1
ATOM 773 C CA . ASN A 1 95 ? 23.496 -0.354 -5.832 1.00 89.88 95 ASN A CA 1
ATOM 774 C C . ASN A 1 95 ? 24.100 -1.668 -5.304 1.00 89.88 95 ASN A C 1
ATOM 776 O O . ASN A 1 95 ? 23.385 -2.549 -4.836 1.00 89.88 95 ASN A O 1
ATOM 780 N N . THR A 1 96 ? 25.428 -1.793 -5.360 1.00 89.69 96 THR A N 1
ATOM 781 C CA . THR A 1 96 ? 26.166 -2.985 -4.895 1.00 89.69 96 THR A CA 1
ATOM 782 C C . THR A 1 96 ? 26.059 -3.238 -3.393 1.00 89.69 96 THR A C 1
ATOM 784 O O . THR A 1 96 ? 26.365 -4.331 -2.941 1.00 89.69 96 THR A O 1
ATOM 787 N N . LEU A 1 97 ? 25.630 -2.241 -2.615 1.00 90.06 97 LEU A N 1
ATOM 788 C CA . LEU A 1 97 ? 25.356 -2.371 -1.181 1.00 90.06 97 LEU A CA 1
ATOM 789 C C . LEU A 1 97 ? 23.897 -2.775 -0.907 1.00 90.06 97 LEU A C 1
ATOM 791 O O . LEU A 1 97 ? 23.481 -2.847 0.244 1.00 90.06 97 LEU A O 1
ATOM 795 N N . GLY A 1 98 ? 23.106 -2.989 -1.959 1.00 87.94 98 GLY A N 1
ATOM 796 C CA . GLY A 1 98 ? 21.701 -3.359 -1.885 1.00 87.94 98 GLY A CA 1
ATOM 797 C C . GLY A 1 98 ? 20.732 -2.200 -1.639 1.00 87.94 98 GLY A C 1
ATOM 798 O O . GLY A 1 98 ? 19.527 -2.433 -1.561 1.00 87.94 98 GLY A O 1
ATOM 799 N N . TYR A 1 99 ? 21.212 -0.956 -1.563 1.00 90.69 99 TYR A N 1
ATOM 800 C CA . TYR A 1 99 ? 20.349 0.210 -1.390 1.00 90.69 99 TYR A CA 1
ATOM 801 C C . TYR A 1 99 ? 19.632 0.571 -2.688 1.00 90.69 99 TYR A C 1
ATOM 803 O O . TYR A 1 99 ? 20.243 0.666 -3.758 1.00 90.69 99 TYR A O 1
ATOM 811 N N . VAL A 1 100 ? 18.336 0.842 -2.558 1.00 93.75 100 VAL A N 1
ATOM 812 C CA . VAL A 1 100 ? 17.473 1.332 -3.630 1.00 93.75 100 VAL A CA 1
ATOM 813 C C . VAL A 1 100 ? 17.454 2.856 -3.582 1.00 93.75 100 VAL A C 1
ATOM 815 O O . VAL A 1 100 ? 17.079 3.449 -2.573 1.00 93.75 100 VAL A O 1
ATOM 818 N N . GLN A 1 101 ? 17.887 3.493 -4.667 1.00 94.69 101 GLN A N 1
ATOM 819 C CA . GLN A 1 101 ? 17.992 4.949 -4.765 1.00 94.69 101 GLN A CA 1
ATOM 820 C C . GLN A 1 101 ? 17.489 5.460 -6.123 1.00 94.69 101 GLN A C 1
ATOM 822 O O . GLN A 1 101 ? 17.510 4.700 -7.101 1.00 94.69 101 GLN A O 1
ATOM 827 N N . PRO A 1 102 ? 17.070 6.735 -6.220 1.00 95.31 102 PRO A N 1
ATOM 828 C CA . PRO A 1 102 ? 16.689 7.329 -7.493 1.00 95.31 102 PRO A CA 1
ATOM 829 C C . PRO A 1 102 ? 17.822 7.230 -8.521 1.00 95.31 102 PRO A C 1
ATOM 831 O O . PRO A 1 102 ? 19.008 7.377 -8.206 1.00 95.31 102 PRO A O 1
ATOM 834 N N . ASN A 1 103 ? 17.460 6.970 -9.773 1.00 95.12 103 ASN A N 1
ATOM 835 C CA . ASN A 1 103 ? 18.397 6.959 -10.883 1.00 95.12 103 ASN A CA 1
ATOM 836 C C . ASN A 1 103 ? 18.483 8.357 -11.512 1.00 95.12 103 ASN A C 1
ATOM 838 O O . ASN A 1 103 ? 17.639 8.739 -12.317 1.00 95.12 103 ASN A O 1
ATOM 842 N N . GLU A 1 104 ? 19.538 9.105 -11.194 1.00 93.88 104 GLU A N 1
ATOM 843 C CA . GLU A 1 104 ? 19.772 10.467 -11.710 1.00 93.88 104 GLU A CA 1
ATOM 844 C C . GLU A 1 104 ? 19.893 10.541 -13.244 1.00 93.88 104 GLU A C 1
ATOM 846 O O . GLU A 1 104 ? 19.663 11.592 -13.847 1.00 93.88 104 GLU A O 1
ATOM 851 N N . ALA A 1 105 ? 20.236 9.423 -13.895 1.00 93.12 105 ALA A N 1
ATOM 852 C CA . ALA A 1 105 ? 20.317 9.333 -15.350 1.00 93.12 105 ALA A CA 1
ATOM 853 C C . ALA A 1 105 ? 18.945 9.144 -16.022 1.00 93.12 105 ALA A C 1
ATOM 855 O O . ALA A 1 105 ? 18.848 9.239 -17.247 1.00 93.12 105 ALA A O 1
ATOM 856 N N . PHE A 1 106 ? 17.883 8.872 -15.258 1.00 95.00 106 PHE A N 1
ATOM 857 C CA . PHE A 1 106 ? 16.548 8.668 -15.804 1.00 95.00 106 PHE A CA 1
ATOM 858 C C . PHE A 1 106 ? 15.983 9.976 -16.376 1.00 95.00 106 PHE A C 1
ATOM 860 O O . PHE A 1 106 ? 15.956 11.014 -15.715 1.00 95.00 106 PHE A O 1
ATOM 867 N N . ARG A 1 107 ? 15.525 9.931 -17.632 1.00 94.88 107 ARG A N 1
ATOM 868 C CA . ARG A 1 107 ? 14.987 11.092 -18.369 1.00 94.88 107 ARG A CA 1
ATOM 869 C C . ARG A 1 107 ? 13.488 10.988 -18.662 1.00 94.88 107 ARG A C 1
ATOM 871 O O . ARG A 1 107 ? 12.975 11.760 -19.465 1.00 94.88 107 ARG A O 1
ATOM 878 N N . GLY A 1 108 ? 12.793 10.055 -18.014 1.00 94.12 108 GLY A N 1
ATOM 879 C CA . GLY A 1 108 ? 11.383 9.776 -18.274 1.00 94.12 108 GLY A CA 1
ATOM 880 C C . GLY A 1 108 ? 11.163 8.632 -19.264 1.00 94.12 108 GLY A C 1
ATOM 881 O O . GLY A 1 108 ? 12.082 8.175 -19.947 1.00 94.12 108 GLY A O 1
ATOM 882 N N . LEU A 1 109 ? 9.914 8.168 -19.320 1.00 94.06 109 LEU A N 1
ATOM 883 C CA . LEU A 1 109 ? 9.457 7.163 -20.277 1.00 94.06 109 LEU A CA 1
ATOM 884 C C . LEU A 1 109 ? 9.213 7.784 -21.653 1.00 94.06 109 LEU A C 1
ATOM 886 O O . LEU A 1 109 ? 8.874 8.963 -21.783 1.00 94.06 109 LEU A O 1
ATOM 890 N N . ARG A 1 110 ? 9.326 6.966 -22.701 1.00 93.56 110 ARG A N 1
ATOM 891 C CA . ARG A 1 110 ? 8.909 7.368 -24.049 1.00 93.56 110 ARG A CA 1
ATOM 892 C C . ARG A 1 110 ? 7.386 7.392 -24.148 1.00 93.56 110 ARG A C 1
ATOM 894 O O . ARG A 1 110 ? 6.691 6.662 -23.451 1.00 93.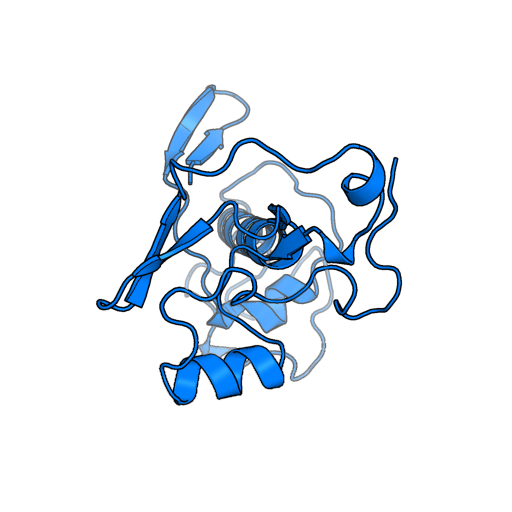56 110 ARG A O 1
ATOM 901 N N . ARG A 1 111 ? 6.853 8.175 -25.090 1.00 90.81 111 ARG A N 1
ATOM 902 C CA . ARG A 1 111 ? 5.399 8.345 -25.266 1.00 90.81 111 ARG A CA 1
ATOM 903 C C . ARG A 1 111 ? 4.645 7.028 -25.492 1.00 90.81 111 ARG A C 1
ATOM 905 O O . ARG A 1 111 ? 3.528 6.889 -25.018 1.00 90.81 111 ARG A O 1
ATOM 912 N N . ASN A 1 112 ? 5.257 6.067 -26.182 1.00 91.50 112 ASN A N 1
ATOM 913 C CA . ASN A 1 112 ? 4.684 4.737 -26.415 1.00 91.50 112 ASN A CA 1
ATOM 914 C C . ASN A 1 112 ? 4.711 3.819 -25.178 1.00 91.50 112 ASN A C 1
ATOM 916 O O . ASN A 1 112 ? 4.004 2.821 -25.163 1.00 91.50 112 ASN A O 1
ATOM 920 N N . GLN A 1 113 ? 5.518 4.142 -24.165 1.00 92.56 113 GLN A N 1
ATOM 921 C CA . GLN A 1 113 ? 5.637 3.389 -22.913 1.00 92.56 113 GLN A CA 1
ATOM 922 C C . GLN A 1 113 ? 4.688 3.912 -21.828 1.00 92.56 113 GLN A C 1
ATOM 924 O O . GLN A 1 113 ? 4.304 3.157 -20.947 1.00 92.56 113 GLN A O 1
ATOM 929 N N . LEU A 1 114 ? 4.255 5.177 -21.913 1.00 90.25 114 LEU A N 1
ATOM 930 C CA . LEU A 1 114 ? 3.362 5.797 -20.922 1.00 90.25 114 LEU A CA 1
ATOM 931 C C . LEU A 1 114 ? 2.049 5.030 -20.717 1.00 90.25 114 LEU A C 1
ATOM 933 O O . LEU A 1 114 ? 1.530 4.987 -19.610 1.00 90.25 114 LEU A O 1
ATOM 937 N N . CYS A 1 115 ? 1.513 4.424 -21.778 1.00 90.75 115 CYS A N 1
ATOM 938 C CA . CYS A 1 115 ? 0.253 3.683 -21.717 1.00 90.75 115 CYS A CA 1
ATOM 939 C C . CYS A 1 115 ? 0.438 2.180 -21.457 1.00 90.75 115 CYS A C 1
ATOM 941 O O . CYS A 1 115 ? -0.530 1.430 -21.537 1.00 90.75 115 CYS A O 1
ATOM 943 N N . SER A 1 116 ? 1.665 1.721 -21.197 1.00 93.00 116 SER A N 1
ATOM 944 C CA . SER A 1 116 ? 1.958 0.316 -20.914 1.00 93.00 116 SER A CA 1
ATOM 945 C C . SER A 1 116 ? 2.229 0.131 -19.425 1.00 93.00 116 SER A C 1
ATOM 947 O O . SER A 1 116 ? 3.176 0.708 -18.892 1.00 93.00 116 SER A O 1
ATOM 949 N N . LEU A 1 117 ? 1.424 -0.705 -18.760 1.00 92.50 117 LEU A N 1
ATOM 950 C CA . LEU A 1 117 ? 1.624 -1.043 -17.347 1.00 92.50 117 LEU A CA 1
ATOM 951 C C . LEU A 1 117 ? 2.960 -1.755 -17.094 1.00 92.50 117 LEU A C 1
ATOM 953 O O . LEU A 1 117 ? 3.535 -1.567 -16.029 1.00 92.50 117 LEU A O 1
ATOM 957 N N . ASP A 1 118 ? 3.510 -2.460 -18.089 1.00 93.62 118 ASP A N 1
ATOM 958 C CA . ASP A 1 118 ? 4.849 -3.067 -18.013 1.00 93.62 118 ASP A CA 1
ATOM 959 C C . ASP A 1 118 ? 5.974 -2.037 -17.872 1.00 93.62 118 ASP A C 1
ATOM 961 O O . ASP A 1 118 ? 7.110 -2.377 -17.557 1.00 93.62 118 ASP A O 1
ATOM 965 N N . SER A 1 119 ? 5.682 -0.758 -18.121 1.00 95.19 119 SER A N 1
ATOM 966 C CA . SER A 1 119 ? 6.640 0.332 -17.925 1.00 95.19 119 SER A CA 1
ATOM 967 C C . SER A 1 119 ? 6.662 0.853 -16.485 1.00 95.19 119 SER A C 1
ATOM 969 O O . SER A 1 119 ? 7.372 1.824 -16.212 1.00 95.19 119 SER A O 1
ATOM 971 N N . TYR A 1 120 ? 5.924 0.220 -15.565 1.00 95.44 120 TYR A N 1
ATOM 972 C CA . TYR A 1 120 ? 5.805 0.607 -14.162 1.00 95.44 120 TYR A CA 1
ATOM 973 C C . TYR A 1 120 ? 6.086 -0.571 -13.220 1.00 95.44 120 TYR A C 1
ATOM 975 O O . TYR A 1 120 ? 5.742 -1.718 -13.497 1.00 95.44 120 TYR A O 1
ATOM 983 N N . MET A 1 121 ? 6.690 -0.271 -12.070 1.00 95.62 121 MET A N 1
ATOM 984 C CA . MET A 1 121 ? 7.018 -1.238 -11.021 1.00 95.62 121 MET A CA 1
ATOM 985 C C . MET A 1 121 ? 6.578 -0.735 -9.648 1.00 95.62 121 MET A C 1
ATOM 987 O O . MET A 1 121 ? 6.527 0.475 -9.430 1.00 95.62 121 MET A O 1
ATOM 991 N N . HIS A 1 122 ? 6.334 -1.636 -8.699 1.00 95.69 122 HIS A N 1
ATOM 992 C CA . HIS A 1 122 ? 6.013 -1.264 -7.320 1.00 95.69 122 HIS A CA 1
ATOM 993 C C . HIS A 1 122 ? 7.255 -0.891 -6.511 1.00 95.69 122 HIS A C 1
ATOM 995 O O . HIS A 1 122 ? 8.209 -1.662 -6.431 1.00 95.69 122 HIS A O 1
ATOM 1001 N N . LEU A 1 123 ? 7.219 0.255 -5.829 1.00 94.94 123 LEU A N 1
ATOM 1002 C CA . LEU A 1 123 ? 8.300 0.692 -4.943 1.00 94.94 123 LEU A CA 1
ATOM 1003 C C . LEU A 1 123 ? 8.100 0.146 -3.524 1.00 94.94 123 LEU A C 1
ATOM 1005 O O . LEU A 1 123 ? 7.720 0.863 -2.604 1.00 94.94 123 LEU A O 1
ATOM 1009 N N . ARG A 1 124 ? 8.343 -1.153 -3.361 1.00 93.44 124 ARG A N 1
ATOM 1010 C CA . ARG A 1 124 ? 8.176 -1.905 -2.109 1.00 93.44 124 ARG A CA 1
ATOM 1011 C C . ARG A 1 124 ? 9.053 -3.167 -2.133 1.00 93.44 124 ARG A C 1
ATOM 1013 O O . ARG A 1 124 ? 9.603 -3.483 -3.188 1.00 93.44 124 ARG A O 1
ATOM 1020 N N . PRO A 1 125 ? 9.174 -3.919 -1.026 1.00 91.38 125 PRO A N 1
ATOM 1021 C CA . PRO A 1 125 ? 9.793 -5.244 -1.058 1.00 91.38 125 PRO A CA 1
ATOM 1022 C C . PRO A 1 125 ? 9.094 -6.175 -2.059 1.00 91.38 125 PRO A C 1
ATOM 1024 O O . PRO A 1 125 ? 7.867 -6.257 -2.054 1.00 91.38 125 PRO A O 1
ATOM 1027 N N . CYS A 1 126 ? 9.870 -6.866 -2.898 1.00 93.25 126 CYS A N 1
ATOM 1028 C CA . CYS A 1 126 ? 9.332 -7.706 -3.967 1.00 93.25 126 CYS A CA 1
ATOM 1029 C C . CYS A 1 126 ? 8.476 -8.859 -3.425 1.00 93.25 126 CYS A C 1
ATOM 1031 O O . CYS A 1 126 ? 8.843 -9.528 -2.457 1.00 93.25 126 CYS A O 1
ATOM 1033 N N . GLU A 1 127 ? 7.355 -9.114 -4.090 1.00 93.12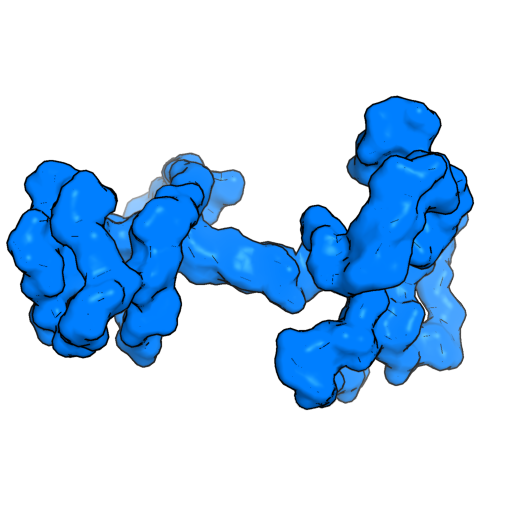 127 GLU A N 1
ATOM 1034 C CA . GLU A 1 127 ? 6.435 -10.220 -3.812 1.00 93.12 127 GLU A CA 1
ATOM 1035 C C . GLU A 1 127 ? 6.314 -11.181 -4.995 1.00 93.12 127 GLU A C 1
ATOM 1037 O O . GLU A 1 127 ? 5.847 -12.312 -4.833 1.00 93.12 127 GLU A O 1
ATOM 1042 N N . GLN A 1 128 ? 6.736 -10.755 -6.188 1.00 93.19 128 GLN A N 1
ATOM 1043 C CA . GLN A 1 128 ? 6.779 -11.614 -7.360 1.00 93.19 128 GLN A CA 1
ATOM 1044 C C . GLN A 1 128 ? 7.944 -12.595 -7.233 1.00 93.19 128 GLN A C 1
ATOM 1046 O O . GLN A 1 128 ? 9.074 -12.225 -6.914 1.00 93.19 128 GLN A O 1
ATOM 1051 N N . LYS A 1 129 ? 7.652 -13.882 -7.448 1.00 93.00 129 LYS A N 1
ATOM 1052 C CA . LYS A 1 129 ? 8.592 -14.977 -7.179 1.00 93.00 129 LYS A CA 1
ATOM 1053 C C . LYS A 1 129 ? 9.896 -14.838 -7.965 1.00 93.00 129 LYS A C 1
ATOM 1055 O O . LYS A 1 129 ? 10.962 -15.062 -7.410 1.00 93.00 129 LYS A O 1
ATOM 1060 N N . ASP A 1 130 ? 9.807 -14.447 -9.228 1.00 92.94 130 ASP A N 1
ATOM 1061 C CA . ASP A 1 130 ? 10.953 -14.177 -10.093 1.00 92.94 130 ASP A CA 1
ATOM 1062 C C . ASP A 1 130 ? 11.835 -13.050 -9.541 1.00 92.94 130 ASP A C 1
ATOM 1064 O O . ASP A 1 130 ? 13.052 -13.207 -9.480 1.00 92.94 130 ASP A O 1
ATOM 1068 N N . LYS A 1 131 ? 11.236 -11.950 -9.066 1.00 93.56 131 LYS A N 1
ATOM 1069 C CA . LYS A 1 131 ? 11.968 -10.818 -8.477 1.00 93.56 131 LYS A CA 1
ATOM 1070 C C . LYS A 1 131 ? 12.582 -11.170 -7.121 1.00 93.56 131 LYS A C 1
ATOM 1072 O O . LYS A 1 131 ? 13.709 -10.769 -6.840 1.00 93.56 131 LYS A O 1
ATOM 1077 N N . ILE A 1 132 ? 11.886 -11.965 -6.305 1.00 93.94 132 ILE A N 1
ATOM 1078 C CA . ILE A 1 132 ? 12.419 -12.508 -5.046 1.00 93.94 132 ILE A CA 1
ATOM 1079 C C . ILE A 1 132 ? 13.633 -13.403 -5.321 1.00 93.94 132 ILE A C 1
ATOM 1081 O O . ILE A 1 132 ? 14.673 -13.224 -4.692 1.00 93.94 132 ILE A O 1
ATOM 1085 N N . ASP A 1 133 ? 13.520 -14.338 -6.268 1.00 93.44 133 ASP A N 1
ATOM 1086 C CA . ASP A 1 133 ? 14.600 -15.265 -6.619 1.00 93.44 133 ASP A CA 1
ATOM 1087 C C . ASP A 1 133 ? 15.824 -14.511 -7.169 1.00 93.44 133 ASP A C 1
ATOM 1089 O O . ASP A 1 133 ? 16.964 -14.850 -6.848 1.00 93.44 133 ASP A O 1
ATOM 1093 N N . LEU A 1 134 ? 15.594 -13.460 -7.959 1.00 91.94 134 LEU A N 1
ATOM 1094 C CA . LEU A 1 134 ? 16.637 -12.608 -8.529 1.00 91.94 134 LEU A CA 1
ATOM 1095 C C . LEU A 1 134 ? 17.346 -11.777 -7.442 1.00 91.94 134 LEU A C 1
ATOM 1097 O O . LEU A 1 134 ? 18.576 -11.704 -7.425 1.00 91.94 134 LEU A O 1
ATOM 1101 N N . CYS A 1 135 ? 16.595 -11.247 -6.470 1.00 90.19 135 CYS A N 1
ATOM 1102 C CA . CYS A 1 135 ? 17.158 -10.596 -5.284 1.00 90.19 135 CYS A CA 1
ATOM 1103 C C . CYS A 1 135 ? 17.945 -11.576 -4.401 1.00 90.19 135 CYS A C 1
ATOM 1105 O O . CYS A 1 135 ? 18.989 -11.210 -3.864 1.00 90.19 135 CYS A O 1
ATOM 1107 N N . ALA A 1 136 ? 17.478 -12.819 -4.248 1.00 90.75 136 ALA A N 1
ATOM 1108 C CA . ALA A 1 136 ? 18.146 -13.838 -3.435 1.00 90.75 136 ALA A CA 1
ATOM 1109 C C . ALA A 1 136 ? 19.495 -14.290 -4.022 1.00 90.75 136 ALA A C 1
ATOM 1111 O O . ALA A 1 136 ? 20.361 -14.750 -3.282 1.00 90.75 136 ALA A O 1
ATOM 1112 N N . ARG A 1 137 ? 19.674 -14.159 -5.341 1.00 91.31 137 ARG A N 1
ATOM 1113 C CA . ARG A 1 137 ? 20.936 -14.438 -6.048 1.00 91.31 137 ARG A CA 1
ATOM 1114 C C . ARG A 1 137 ? 21.856 -13.222 -6.163 1.00 91.31 137 ARG A C 1
ATOM 1116 O O . ARG A 1 137 ? 22.930 -13.351 -6.738 1.00 91.31 137 ARG A O 1
ATOM 1123 N N . GLU A 1 138 ? 21.433 -12.060 -5.657 1.00 87.38 138 GLU A N 1
ATOM 1124 C CA . GLU A 1 138 ? 22.128 -10.771 -5.818 1.00 87.38 138 GLU A CA 1
ATOM 1125 C C . GLU A 1 138 ? 22.316 -10.352 -7.294 1.00 87.38 138 GLU A C 1
ATOM 1127 O O . GLU A 1 138 ? 23.161 -9.522 -7.628 1.00 87.38 138 GLU A O 1
ATOM 1132 N N . GLU A 1 139 ? 21.486 -10.891 -8.192 1.00 89.38 139 GLU A N 1
ATOM 1133 C CA . GLU A 1 139 ? 21.498 -10.589 -9.630 1.00 89.38 139 GLU A CA 1
ATOM 1134 C C . GLU A 1 139 ? 20.666 -9.333 -9.967 1.00 89.38 139 GLU A C 1
ATOM 1136 O O . GLU A 1 139 ? 20.596 -8.917 -11.123 1.00 89.38 139 GLU A O 1
ATOM 1141 N N . ASP A 1 140 ? 20.040 -8.693 -8.968 1.00 87.69 140 ASP A N 1
ATOM 1142 C CA . ASP A 1 140 ? 19.268 -7.450 -9.137 1.00 87.69 140 ASP A CA 1
ATOM 1143 C C . ASP A 1 140 ? 20.120 -6.185 -9.140 1.00 87.69 140 ASP A C 1
ATOM 1145 O O . ASP A 1 140 ? 19.639 -5.097 -9.479 1.00 87.69 140 ASP A O 1
ATOM 1149 N N . VAL A 1 141 ? 21.394 -6.304 -8.785 1.00 87.38 141 VAL A N 1
ATOM 1150 C CA . VAL A 1 141 ? 22.316 -5.176 -8.771 1.00 87.38 141 VAL A CA 1
ATOM 1151 C C . VAL A 1 141 ? 22.515 -4.665 -10.201 1.00 87.38 141 VAL A C 1
ATOM 1153 O O . VAL A 1 141 ? 22.835 -5.419 -11.115 1.00 87.38 141 VAL A O 1
ATOM 1156 N N . PHE A 1 142 ? 22.319 -3.359 -10.403 1.00 80.94 142 PHE A N 1
ATOM 1157 C CA . PHE A 1 142 ? 22.327 -2.696 -11.718 1.00 80.94 142 PHE A CA 1
ATOM 1158 C C . PHE A 1 142 ? 21.250 -3.151 -12.720 1.00 80.94 142 PHE A C 1
ATOM 1160 O O . PHE A 1 142 ? 21.247 -2.666 -13.853 1.00 80.94 142 PHE A O 1
ATOM 1167 N N . CYS A 1 143 ? 20.297 -3.996 -12.322 1.00 88.19 143 CYS A N 1
ATOM 1168 C CA . CYS A 1 143 ? 19.135 -4.288 -13.151 1.00 88.19 143 CYS A CA 1
ATOM 1169 C C . CYS A 1 143 ? 18.152 -3.102 -13.122 1.00 88.19 143 CYS A C 1
ATOM 1171 O O . CYS A 1 143 ? 17.894 -2.513 -12.072 1.00 88.19 143 CYS A O 1
ATOM 1173 N N . HIS A 1 144 ? 17.605 -2.722 -14.280 1.00 86.62 144 HIS A N 1
ATOM 1174 C CA . HIS A 1 144 ? 16.611 -1.641 -14.379 1.00 86.62 144 HIS A CA 1
ATOM 1175 C C . HIS A 1 144 ? 15.192 -2.083 -14.001 1.00 86.62 144 HIS A C 1
ATOM 1177 O O . HIS A 1 144 ? 14.369 -1.236 -13.655 1.00 86.62 144 HIS A O 1
ATOM 1183 N N . ASP A 1 145 ? 14.932 -3.387 -14.077 1.00 90.69 145 ASP A N 1
ATOM 1184 C CA . ASP A 1 145 ? 13.648 -4.035 -13.815 1.00 90.69 145 ASP A CA 1
ATOM 1185 C C . ASP A 1 145 ? 13.804 -5.053 -12.673 1.00 90.69 145 ASP A C 1
ATOM 1187 O O . ASP A 1 145 ? 13.697 -6.266 -12.852 1.00 90.69 145 ASP A O 1
ATOM 1191 N N . PHE A 1 146 ? 14.171 -4.560 -11.491 1.00 93.31 146 PHE A N 1
ATOM 1192 C CA . PHE A 1 146 ? 14.429 -5.399 -10.316 1.00 93.31 146 PHE A CA 1
ATOM 1193 C C . PHE A 1 146 ? 13.260 -5.462 -9.322 1.00 93.31 146 PHE A C 1
ATOM 1195 O O . PHE A 1 146 ? 13.278 -6.283 -8.408 1.00 93.31 146 PHE A O 1
ATOM 1202 N N . LEU A 1 147 ? 12.262 -4.593 -9.488 1.00 94.75 147 LEU A N 1
ATOM 1203 C CA . LEU A 1 147 ? 11.074 -4.516 -8.639 1.00 94.75 147 LEU A CA 1
ATOM 1204 C C . LEU A 1 147 ? 9.901 -5.269 -9.283 1.00 94.75 147 LEU A C 1
ATOM 1206 O O . LEU A 1 147 ? 9.959 -5.638 -10.454 1.00 94.75 147 LEU A O 1
ATOM 1210 N N . ASP A 1 148 ? 8.829 -5.488 -8.521 1.00 94.81 148 ASP A N 1
ATOM 1211 C CA . ASP A 1 148 ? 7.613 -6.138 -9.024 1.00 94.81 148 ASP A CA 1
ATOM 1212 C C . ASP A 1 148 ? 6.984 -5.332 -10.171 1.00 94.81 148 ASP A C 1
ATOM 1214 O O . ASP A 1 148 ? 6.697 -4.146 -10.001 1.00 94.81 148 ASP A O 1
ATOM 1218 N N . ASN A 1 149 ? 6.689 -5.977 -11.301 1.00 93.94 149 ASN A N 1
ATOM 1219 C CA . ASN A 1 149 ? 5.994 -5.351 -12.431 1.00 93.94 149 ASN A CA 1
ATOM 1220 C C . ASN A 1 149 ? 4.510 -5.113 -12.086 1.00 93.94 149 ASN A C 1
ATOM 1222 O O . ASN A 1 149 ? 3.803 -6.049 -11.703 1.00 93.94 149 ASN A O 1
ATOM 1226 N N . ALA A 1 150 ? 4.023 -3.881 -12.268 1.00 93.06 150 ALA A N 1
ATOM 1227 C CA . ALA A 1 150 ? 2.643 -3.501 -11.958 1.00 93.06 150 ALA A CA 1
ATOM 1228 C C . ALA A 1 150 ? 1.589 -4.238 -12.813 1.00 93.06 150 ALA A C 1
ATOM 1230 O O . ALA A 1 150 ? 0.478 -4.489 -12.347 1.00 93.06 150 ALA A O 1
ATOM 1231 N N . ALA A 1 151 ? 1.928 -4.637 -14.043 1.00 91.88 151 ALA A N 1
ATOM 1232 C CA . ALA A 1 151 ? 1.039 -5.392 -14.929 1.00 91.88 151 ALA A CA 1
ATOM 1233 C C . ALA A 1 151 ? 0.751 -6.816 -14.424 1.00 91.88 151 ALA A C 1
ATOM 1235 O O . ALA A 1 151 ? -0.309 -7.371 -14.705 1.00 91.88 151 ALA A O 1
ATOM 1236 N N . LEU A 1 152 ? 1.683 -7.401 -13.665 1.00 90.69 152 LEU A N 1
ATOM 1237 C CA . LEU A 1 152 ? 1.574 -8.756 -13.116 1.00 90.69 152 LEU A CA 1
ATOM 1238 C C . LEU A 1 152 ? 0.980 -8.773 -11.697 1.00 90.69 152 LEU A C 1
ATOM 1240 O O . LEU A 1 152 ? 0.974 -9.819 -11.038 1.00 90.69 152 LEU A O 1
ATOM 1244 N N . GLN A 1 153 ? 0.496 -7.629 -11.201 1.00 85.94 153 GLN A N 1
ATOM 1245 C CA . GLN A 1 153 ? -0.176 -7.562 -9.909 1.00 85.94 153 GLN A CA 1
ATOM 1246 C C . GLN A 1 153 ? -1.443 -8.426 -9.914 1.00 85.94 153 GLN A C 1
ATOM 1248 O O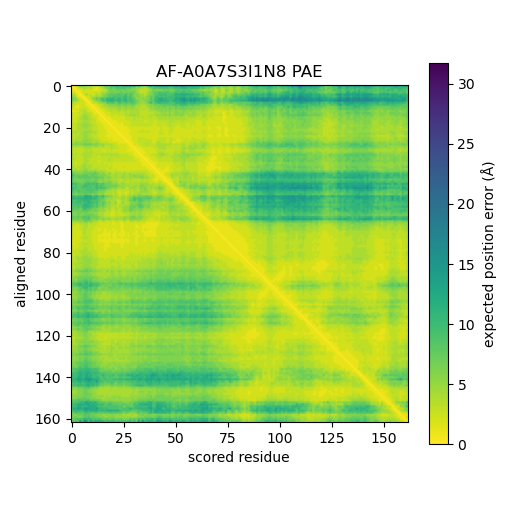 . GLN A 1 153 ? -2.193 -8.478 -10.888 1.00 85.94 153 GLN A O 1
ATOM 1253 N N . LYS A 1 154 ? -1.688 -9.094 -8.782 1.00 84.62 154 LYS A N 1
ATOM 1254 C CA . LYS A 1 154 ? -2.934 -9.814 -8.515 1.00 84.62 154 LYS A CA 1
ATOM 1255 C C . LYS A 1 154 ? -3.832 -8.989 -7.581 1.00 84.62 154 LYS A C 1
ATOM 1257 O O . LYS A 1 154 ? -3.307 -8.421 -6.621 1.00 84.62 154 LYS A O 1
ATOM 1262 N N . PRO A 1 155 ? -5.160 -8.964 -7.795 1.00 84.75 155 PRO A N 1
ATOM 1263 C CA . PRO A 1 155 ? -5.891 -9.594 -8.901 1.00 84.75 155 PRO A CA 1
ATOM 1264 C C . PRO A 1 155 ? -5.559 -8.960 -10.261 1.00 84.75 155 PRO A C 1
ATOM 1266 O O . PRO A 1 155 ? -5.129 -7.811 -10.323 1.00 84.75 155 PRO A O 1
ATOM 1269 N N . GLU A 1 156 ? -5.738 -9.727 -11.339 1.00 80.88 156 GLU A N 1
ATOM 1270 C CA . GLU A 1 156 ? -5.524 -9.221 -12.698 1.00 80.88 156 GLU A CA 1
ATOM 1271 C C . GLU A 1 156 ? -6.398 -7.983 -12.953 1.00 80.88 156 GLU A C 1
ATOM 1273 O O . GLU A 1 156 ? -7.508 -7.882 -12.431 1.00 80.88 156 GLU A O 1
ATOM 1278 N N . GLN A 1 157 ? -5.897 -7.049 -13.769 1.00 79.56 157 GLN A N 1
ATOM 1279 C CA . GLN A 1 157 ? -6.578 -5.786 -14.097 1.00 79.56 157 GLN A CA 1
ATOM 1280 C C . GLN A 1 157 ? -6.812 -4.853 -12.891 1.00 79.56 157 GLN A C 1
ATOM 1282 O O . GLN A 1 157 ? -7.724 -4.031 -12.909 1.00 79.56 157 GLN A O 1
ATOM 1287 N N . ALA A 1 158 ? -5.958 -4.922 -11.862 1.00 85.12 158 ALA A N 1
ATOM 1288 C CA . ALA A 1 158 ? -5.987 -3.985 -10.733 1.00 85.12 158 ALA A CA 1
ATOM 1289 C C . ALA A 1 158 ? -5.742 -2.514 -11.136 1.00 85.12 158 ALA A C 1
ATOM 1291 O O . ALA A 1 158 ? -6.114 -1.603 -10.398 1.00 85.12 158 ALA A O 1
ATOM 1292 N N . TRP A 1 159 ? -5.138 -2.279 -12.305 1.00 90.38 159 TRP A N 1
ATOM 1293 C CA . TRP A 1 159 ? -4.802 -0.952 -12.812 1.00 90.38 159 TRP A CA 1
ATOM 1294 C C . TRP A 1 159 ? -5.476 -0.666 -14.150 1.00 90.38 159 TRP A C 1
ATOM 1296 O O . TRP A 1 159 ? -5.506 -1.509 -15.046 1.00 90.38 159 TRP A O 1
ATOM 1306 N N . THR A 1 160 ? -5.932 0.575 -14.315 1.00 89.06 160 THR A N 1
ATOM 1307 C CA . THR A 1 160 ? -6.411 1.119 -15.591 1.00 89.06 160 THR A CA 1
ATOM 1308 C C . THR A 1 160 ? -5.623 2.371 -15.940 1.00 89.06 160 THR A C 1
ATOM 1310 O O . THR A 1 160 ? -5.505 3.272 -15.109 1.00 89.06 160 THR A O 1
ATOM 1313 N N . VAL A 1 161 ? -5.124 2.445 -17.171 1.00 88.38 161 VAL A N 1
ATOM 1314 C CA . VAL A 1 161 ? -4.478 3.649 -17.709 1.00 88.38 161 VAL A CA 1
ATOM 1315 C C . VAL A 1 161 ? -5.552 4.701 -18.007 1.00 88.38 161 VAL A C 1
ATOM 1317 O O . VAL A 1 161 ? -6.619 4.349 -18.511 1.00 88.38 161 VAL A O 1
ATOM 1320 N N . GLN A 1 162 ? -5.274 5.963 -17.674 1.00 86.12 162 GLN A N 1
ATOM 1321 C CA . GLN A 1 162 ? -6.163 7.115 -17.880 1.00 86.12 162 GLN A CA 1
ATOM 1322 C C . GLN A 1 162 ? -5.610 8.052 -18.955 1.00 86.12 162 GLN A C 1
ATOM 1324 O O . GLN A 1 162 ? -4.365 8.183 -19.032 1.00 86.12 162 GLN A O 1
#

Nearest PDB structures (foldseek):
  8j07-assembly1_N  TM=8.257E-01  e=4.570E-08  Homo sapiens
  8x2u-assembly1_P  TM=9.109E-01  e=5.241E-07  Mus musculus
  8j07-assembly1_p  TM=8.051E-01  e=5.980E-07  Homo sapiens
  8j07-assembly1_o  TM=7.394E-01  e=5.241E-07  Homo sapiens
  7dmp-assembly1_c  TM=8.454E-01  e=5.686E-04  Mus musculus

Radius of gyration: 19.71 Å; Cα contacts (8 Å, |Δi|>4): 214; chains: 1; bounding box: 46×40×54 Å

pLDDT: mean 91.13, std 3.99, range [79.38, 96.69]

Solvent-accessible surface area (backbone atoms only — not comparable to full-atom values): 9940 Å² total; per-residue (Å²): 107,72,46,66,43,89,88,74,68,49,74,42,81,48,65,82,52,65,69,86,47,42,64,61,54,75,69,64,85,70,82,86,88,81,51,54,81,42,69,56,28,44,57,86,68,52,39,96,86,52,85,74,62,87,87,52,66,65,73,87,71,49,43,91,87,21,42,34,40,45,55,46,50,31,39,51,50,52,50,45,48,68,73,67,40,64,43,53,59,42,41,43,36,30,41,94,86,67,51,76,43,77,30,86,84,50,84,76,78,55,84,85,41,71,78,37,50,78,41,25,21,36,72,54,88,55,79,42,67,69,40,41,54,34,52,75,68,62,65,30,50,74,33,49,79,47,47,30,48,53,60,75,42,82,63,76,78,80,71,79,87,130

Secondary structure (DSSP, 8-state):
-EEE-TTT--EEEPPPP-GGGHHHHTT--SPP-S-TT-EEE-TTS--SS--PPTTSS-GGGS-TT-EEHHHHHHHHHHHHHHHH-EEETTSEEE-TTS-EEE-TT-----TTTTT-GGGEEESSS--SHHHHHHHHTTTTTT-SS-SPBGGGPSSTT-----

InterPro domains:
  IPR055316 Radial spoke head protein 9 homolog [PTHR22069] (3-162)

Foldseek 3Di:
DWDAQPPPRDIDDQDAAPVLCVLVLVPDPDDQPSDFAAAQAALVRDGPRDDRDPPSHDSVSADNRGDTSSNSVNVVVVVCLQQPAKDFQQQWFQAPVRDIDGDPPDPDDDPVCLQPLQRMFRPDPAPDPVLVVCVVVVVRHGGSPNGHRRCPDPPHPPDDRD